Protein AF-A0AAW1GWI4-F1 (afdb_monomer_lite)

Sequence (100 aa):
MDLCCSLSGRNGLTHNVCTQLEDKTFRKIIHRQGGLLVLYKGRNYKPKRWPLVPLMLWKPSPPVYPKLIKTTIEGLSIEETKELPKRGLVVPALIKLGRN

Foldseek 3Di:
DDFPDWFADPDQQDPVNQVVCCVVVVWDFPDDDDRTTITDDDDPDDPVVDDPPPPPPDDDDPDDDDPPDDCDDPPDDNVVSVCVVVVVVVDPDPDDDDDD

Radius of gyration: 26.56 Å; chains: 1; bounding box: 66×30×65 Å

pLDDT: mean 72.67, std 11.21, range [44.78, 88.12]

Organism: Saponaria officinalis (NCBI:txid3572)

Secondary structure (DSSP, 8-state):
--EEEEEE-SS---HHHHHHHHHHHT-EEEEEETTEEEEE--S---GGG-----TTS-PPPPP-PPPSS-SS-TTS-HHHHHHHHHHHHHSPPSS-PPP-

InterPro domains:
  IPR035920 YhbY-like superfamily [SSF75471] (14-51)
  IPR044599 CRS2-associated factor, plant [PTHR46247] (15-100)

Structure (mmCIF, N/CA/C/O backbone):
data_AF-A0AAW1GWI4-F1
#
_entry.id   AF-A0AAW1GWI4-F1
#
loop_
_atom_site.group_PDB
_atom_site.id
_atom_site.type_symbol
_atom_site.label_atom_id
_atom_site.label_alt_id
_atom_site.label_comp_id
_atom_site.label_asym_id
_atom_site.label_entity_id
_atom_site.label_seq_id
_atom_site.pdbx_PDB_ins_code
_atom_site.Cartn_x
_atom_site.Cartn_y
_atom_site.Cartn_z
_atom_site.occupancy
_atom_site.B_iso_or_equiv
_atom_site.auth_seq_id
_atom_site.auth_comp_id
_atom_site.auth_asym_id
_atom_site.auth_atom_id
_atom_site.pdbx_PDB_model_num
ATOM 1 N N . MET A 1 1 ? 14.282 5.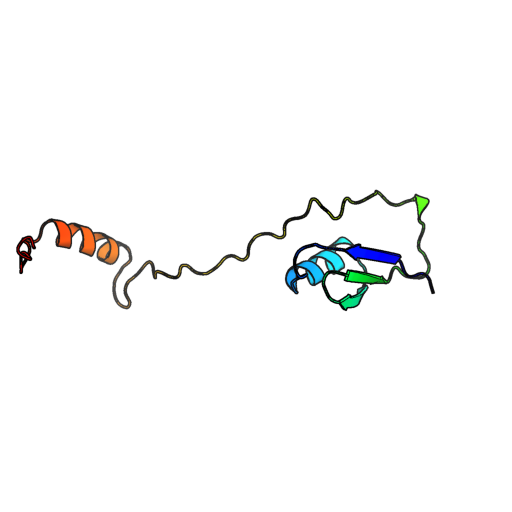175 -33.724 1.00 44.78 1 MET A N 1
ATOM 2 C CA . MET A 1 1 ? 13.964 5.663 -32.365 1.00 44.78 1 MET A CA 1
ATOM 3 C C . MET A 1 1 ? 13.562 4.448 -31.554 1.00 44.78 1 MET A C 1
ATOM 5 O O . MET A 1 1 ? 12.489 3.914 -31.797 1.00 44.78 1 MET A O 1
ATOM 9 N N . ASP A 1 2 ? 14.437 3.958 -30.679 1.00 46.62 2 ASP A N 1
ATOM 10 C CA . ASP A 1 2 ? 14.192 2.717 -29.937 1.00 46.62 2 ASP A CA 1
ATOM 11 C C . ASP A 1 2 ? 13.196 2.972 -28.795 1.00 46.62 2 ASP A C 1
ATOM 13 O O . ASP A 1 2 ? 13.571 3.276 -27.661 1.00 46.62 2 ASP A O 1
ATOM 17 N N . LEU A 1 3 ? 11.899 2.910 -29.111 1.00 49.56 3 LEU A N 1
ATOM 18 C CA . LEU A 1 3 ? 10.834 2.887 -28.110 1.00 49.56 3 LEU A CA 1
ATOM 19 C C . LEU A 1 3 ? 10.957 1.590 -27.307 1.00 49.56 3 LEU A C 1
ATOM 21 O O . LEU A 1 3 ? 10.839 0.493 -27.852 1.00 49.56 3 LEU A O 1
ATOM 25 N N . CYS A 1 4 ? 11.194 1.703 -26.003 1.00 51.78 4 CYS A N 1
ATOM 26 C CA . CYS A 1 4 ? 11.439 0.549 -25.157 1.00 51.78 4 CYS A CA 1
ATOM 27 C C . CYS A 1 4 ? 10.286 0.345 -24.170 1.00 51.78 4 CYS A C 1
ATOM 29 O O . CYS A 1 4 ? 10.129 1.099 -23.216 1.00 51.78 4 CYS A O 1
ATOM 31 N N . CYS A 1 5 ? 9.552 -0.750 -24.374 1.00 53.91 5 CYS A N 1
ATOM 32 C CA . CYS A 1 5 ? 8.539 -1.316 -23.479 1.00 53.91 5 CYS A CA 1
ATOM 33 C C . CYS A 1 5 ? 7.266 -0.464 -23.315 1.00 53.91 5 CYS A C 1
ATOM 35 O O . CYS A 1 5 ? 7.232 0.502 -22.557 1.00 53.91 5 CYS A O 1
ATOM 37 N N . SER A 1 6 ? 6.192 -0.900 -23.975 1.00 54.50 6 SER A N 1
ATOM 38 C CA . SER A 1 6 ? 4.813 -0.537 -23.650 1.00 54.50 6 SER A CA 1
ATOM 39 C C . SER A 1 6 ? 4.361 -1.309 -22.410 1.00 54.50 6 SER A C 1
ATOM 41 O O . SER A 1 6 ? 4.238 -2.535 -22.455 1.00 54.50 6 SER A O 1
ATOM 43 N N . LEU A 1 7 ? 4.119 -0.616 -21.301 1.00 59.19 7 LEU A N 1
ATOM 44 C CA . LEU A 1 7 ? 3.526 -1.223 -20.105 1.00 59.19 7 LEU A CA 1
ATOM 45 C C . LEU A 1 7 ? 2.020 -1.021 -20.154 1.00 59.19 7 LEU A C 1
ATOM 47 O O . LEU A 1 7 ? 1.598 0.126 -20.154 1.00 59.19 7 LEU A O 1
ATOM 51 N N . SER A 1 8 ? 1.234 -2.100 -20.191 1.00 55.66 8 SER A N 1
ATOM 52 C CA . SER A 1 8 ? -0.230 -2.045 -20.109 1.00 55.66 8 SER A CA 1
ATOM 53 C C . SER A 1 8 ? -0.687 -2.512 -18.725 1.00 55.66 8 SER A C 1
ATOM 55 O O . SER A 1 8 ? -0.494 -3.671 -18.357 1.00 55.66 8 SER A O 1
ATOM 57 N N . GLY A 1 9 ? -1.248 -1.600 -17.932 1.00 56.84 9 GLY A N 1
ATOM 58 C CA . GLY A 1 9 ? -1.883 -1.895 -16.647 1.00 56.84 9 GLY A CA 1
ATOM 59 C C . GLY A 1 9 ? -3.406 -1.794 -16.750 1.00 56.84 9 GLY A C 1
ATOM 60 O O . GLY A 1 9 ? -3.918 -0.806 -17.263 1.00 56.84 9 GLY A O 1
ATOM 61 N N . ARG A 1 10 ? -4.134 -2.789 -16.218 1.00 55.22 10 ARG A N 1
ATOM 62 C CA . ARG A 1 10 ? -5.616 -2.818 -16.175 1.00 55.22 10 ARG A CA 1
ATOM 63 C C . ARG A 1 10 ? -6.246 -1.731 -15.290 1.00 55.22 10 ARG A C 1
ATOM 65 O O . ARG A 1 10 ? -7.437 -1.475 -15.400 1.00 55.22 10 ARG A O 1
ATOM 72 N N . ASN A 1 11 ? -5.451 -1.081 -14.440 1.00 54.75 11 ASN A N 1
ATOM 73 C CA . ASN A 1 11 ? -5.906 -0.077 -13.486 1.00 54.75 11 ASN A CA 1
ATOM 74 C C . ASN A 1 11 ? -5.167 1.227 -13.803 1.00 54.75 11 ASN A C 1
ATOM 76 O O . ASN A 1 11 ? -3.951 1.194 -14.001 1.00 54.75 11 ASN A O 1
ATOM 80 N N . GLY A 1 12 ? -5.880 2.355 -13.865 1.00 55.97 12 GLY A N 1
ATOM 81 C CA . GLY A 1 12 ? -5.301 3.661 -14.193 1.00 55.97 12 GLY A CA 1
ATOM 82 C C . GLY A 1 12 ? -4.004 3.925 -13.421 1.00 55.97 12 GLY A C 1
ATOM 83 O O . GLY A 1 12 ? -3.984 3.904 -12.192 1.00 55.97 12 GLY A O 1
ATOM 84 N N . LEU A 1 13 ? -2.905 4.124 -14.151 1.00 62.69 13 LEU A N 1
ATOM 85 C CA . LEU A 1 13 ? -1.574 4.323 -13.577 1.00 62.69 13 LEU A CA 1
ATOM 86 C C . LEU A 1 13 ? -1.523 5.670 -12.851 1.00 62.69 13 LEU A C 1
ATOM 88 O O . LEU A 1 13 ? -1.493 6.733 -13.472 1.00 62.69 13 LEU A O 1
ATOM 92 N N . THR A 1 14 ? -1.536 5.614 -11.522 1.00 66.56 14 THR A N 1
ATOM 93 C CA . THR A 1 14 ? -1.457 6.787 -10.649 1.00 66.56 14 THR A CA 1
ATOM 94 C C . THR A 1 14 ? -0.053 7.403 -10.674 1.00 66.56 14 THR A C 1
ATOM 96 O O . THR A 1 14 ? 0.926 6.764 -11.067 1.00 66.56 14 THR A O 1
ATOM 99 N N . HIS A 1 15 ? 0.064 8.670 -10.262 1.00 71.75 15 HIS A N 1
ATOM 100 C CA . HIS A 1 15 ? 1.335 9.411 -10.250 1.00 71.75 15 HIS A CA 1
ATOM 101 C C . HIS A 1 15 ? 2.438 8.681 -9.460 1.00 71.75 15 HIS A C 1
ATOM 103 O O . HIS A 1 15 ? 3.544 8.531 -9.964 1.00 71.75 15 HIS A O 1
ATOM 109 N N . ASN A 1 16 ? 2.100 8.100 -8.305 1.00 73.19 16 ASN A N 1
ATOM 110 C CA . ASN A 1 16 ? 3.041 7.361 -7.455 1.00 73.19 16 ASN A CA 1
ATOM 111 C C . ASN A 1 16 ? 3.677 6.160 -8.169 1.00 73.19 16 ASN A C 1
ATOM 113 O O . ASN A 1 16 ? 4.860 5.882 -7.986 1.00 73.19 16 ASN A O 1
ATOM 117 N N . VAL A 1 17 ? 2.897 5.455 -8.996 1.00 73.69 17 VAL A N 1
ATOM 118 C CA . VAL A 1 17 ? 3.390 4.312 -9.777 1.00 73.69 17 VAL A CA 1
ATOM 119 C C . VAL A 1 17 ? 4.387 4.782 -10.831 1.00 73.69 17 VAL A C 1
ATOM 121 O O . VAL A 1 17 ? 5.386 4.111 -11.064 1.00 73.69 17 VAL A O 1
ATOM 124 N N . CYS A 1 18 ? 4.145 5.948 -11.435 1.00 75.25 18 CYS A N 1
ATOM 125 C CA . CYS A 1 18 ? 5.046 6.535 -12.422 1.00 75.25 18 CYS A CA 1
ATOM 126 C C . CYS A 1 18 ? 6.393 6.901 -11.782 1.00 75.25 18 CYS A C 1
ATOM 128 O O . CYS A 1 18 ? 7.418 6.426 -12.258 1.00 75.25 18 CYS A O 1
ATOM 130 N N . THR A 1 19 ? 6.387 7.641 -10.669 1.00 76.50 19 THR A N 1
ATOM 131 C CA . THR A 1 19 ? 7.610 8.051 -9.952 1.00 76.50 19 THR A CA 1
ATOM 132 C C . THR A 1 19 ? 8.458 6.847 -9.547 1.00 76.50 19 THR A C 1
ATOM 134 O O . THR A 1 19 ? 9.641 6.76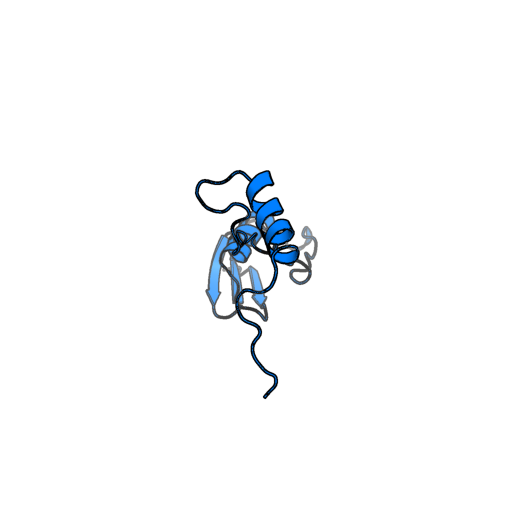4 -9.853 1.00 76.50 19 THR A O 1
ATOM 137 N N . GLN A 1 20 ? 7.830 5.841 -8.945 1.00 75.50 20 GLN A N 1
ATOM 138 C CA . GLN A 1 20 ? 8.529 4.642 -8.487 1.00 75.50 20 GLN A CA 1
ATOM 139 C C . GLN A 1 20 ? 9.028 3.757 -9.648 1.00 75.50 20 GLN A C 1
ATOM 141 O O . GLN A 1 20 ? 10.037 3.063 -9.501 1.00 75.50 20 GLN A O 1
ATOM 146 N N . LEU A 1 21 ? 8.350 3.765 -10.805 1.00 76.31 21 LEU A N 1
ATOM 147 C CA . LEU A 1 21 ? 8.853 3.119 -12.022 1.00 76.31 21 LEU A CA 1
ATOM 148 C C . LEU A 1 21 ? 10.065 3.858 -12.592 1.00 76.31 21 LEU A C 1
ATOM 150 O O . LEU A 1 21 ? 11.004 3.193 -13.032 1.00 76.31 21 LEU A O 1
ATOM 154 N N . GLU A 1 22 ? 10.068 5.190 -12.584 1.00 78.94 22 GLU A N 1
ATOM 155 C CA . GLU A 1 22 ? 11.220 5.987 -13.019 1.00 78.94 22 GLU A CA 1
ATOM 156 C C . GLU A 1 22 ? 12.433 5.745 -12.119 1.00 78.94 22 GLU A C 1
ATOM 158 O O . GLU A 1 22 ? 13.505 5.432 -12.642 1.00 78.94 22 GLU A O 1
ATOM 163 N N . ASP A 1 23 ? 12.244 5.751 -10.796 1.00 78.25 23 ASP A N 1
ATOM 164 C CA . ASP A 1 23 ? 13.305 5.512 -9.808 1.00 78.25 23 ASP A CA 1
ATOM 165 C C . ASP A 1 23 ? 13.925 4.118 -9.945 1.00 78.25 23 ASP A C 1
ATOM 167 O O . ASP A 1 23 ? 15.142 3.960 -9.972 1.00 78.25 23 ASP A O 1
ATOM 171 N N . LYS A 1 24 ? 13.093 3.075 -10.059 1.00 71.44 24 LYS A N 1
ATOM 172 C CA . LYS A 1 24 ? 13.586 1.688 -10.105 1.00 71.44 24 LYS A CA 1
ATOM 173 C C . LYS A 1 24 ? 14.130 1.289 -11.463 1.00 71.44 24 LYS A C 1
ATOM 175 O O . LYS A 1 24 ? 15.043 0.469 -11.554 1.00 71.44 24 LYS A O 1
ATOM 180 N N . THR A 1 25 ? 13.531 1.811 -12.528 1.00 72.69 25 THR A N 1
ATOM 181 C CA . THR A 1 25 ? 13.965 1.477 -13.885 1.00 72.69 25 THR A CA 1
ATOM 182 C C . THR A 1 25 ? 15.107 2.391 -14.333 1.00 72.69 25 THR A C 1
ATOM 184 O O . THR A 1 25 ? 15.754 2.069 -15.331 1.00 72.69 25 THR A O 1
ATOM 187 N N . PHE A 1 26 ? 15.362 3.495 -13.615 1.00 72.69 26 PHE A N 1
ATOM 188 C CA . PHE A 1 26 ? 16.266 4.585 -14.000 1.00 72.69 26 PHE A CA 1
ATOM 189 C C . PHE A 1 26 ? 16.005 5.045 -15.437 1.00 72.69 26 PHE A C 1
ATOM 191 O O . PHE A 1 26 ? 16.911 5.197 -16.261 1.00 72.69 26 PHE A O 1
ATOM 198 N N . ARG A 1 27 ? 14.722 5.180 -15.774 1.00 76.94 27 ARG A N 1
ATOM 199 C CA . ARG A 1 27 ? 14.254 5.561 -17.108 1.00 76.94 27 ARG A CA 1
ATOM 200 C C . ARG A 1 27 ? 13.301 6.721 -17.008 1.00 76.94 27 ARG A C 1
ATOM 202 O O . ARG A 1 27 ? 12.647 6.901 -15.994 1.00 76.94 27 ARG A O 1
ATOM 209 N N . LYS A 1 28 ? 13.192 7.447 -18.114 1.00 82.19 28 LYS A N 1
ATOM 210 C CA . LYS A 1 28 ? 12.277 8.572 -18.242 1.00 82.19 28 LYS A CA 1
ATOM 211 C C . LYS A 1 28 ? 10.994 8.120 -18.925 1.00 82.19 28 LYS A C 1
ATOM 213 O O . LYS A 1 28 ? 11.060 7.519 -20.003 1.00 82.19 28 LYS A O 1
ATOM 218 N N . ILE A 1 29 ? 9.842 8.406 -18.331 1.00 81.44 29 ILE A N 1
ATOM 219 C CA . ILE A 1 29 ? 8.546 8.217 -18.985 1.00 81.44 29 ILE A CA 1
ATOM 220 C C . ILE A 1 29 ? 8.379 9.326 -20.030 1.00 81.44 29 ILE A C 1
ATOM 222 O O . ILE A 1 29 ? 8.524 10.507 -19.726 1.00 81.44 29 ILE A O 1
ATOM 226 N N . ILE A 1 30 ? 8.090 8.946 -21.276 1.00 83.31 30 ILE A N 1
ATOM 227 C CA . ILE A 1 30 ? 7.876 9.898 -22.382 1.00 83.31 30 ILE A CA 1
ATOM 228 C C . ILE A 1 30 ? 6.409 10.024 -22.785 1.00 83.31 30 ILE A C 1
ATOM 230 O O . ILE A 1 30 ? 6.023 11.028 -23.374 1.00 83.31 30 ILE A O 1
ATOM 234 N N . HIS A 1 31 ? 5.584 9.022 -22.471 1.00 81.19 31 HIS A N 1
ATOM 235 C CA . HIS A 1 31 ? 4.161 9.041 -22.789 1.00 81.19 31 HIS A CA 1
ATOM 236 C C . HIS A 1 31 ? 3.351 8.193 -21.802 1.00 81.19 31 HIS A C 1
ATOM 238 O O . HIS A 1 31 ? 3.797 7.120 -21.382 1.00 81.19 31 HIS A O 1
ATOM 244 N N . ARG A 1 32 ? 2.152 8.679 -21.453 1.00 79.38 32 ARG A N 1
ATOM 245 C CA . ARG A 1 32 ? 1.195 8.025 -20.552 1.00 79.38 32 ARG A CA 1
ATOM 246 C C . ARG A 1 32 ? -0.232 8.214 -21.068 1.00 79.38 32 ARG A C 1
ATOM 248 O O . ARG A 1 32 ? -0.719 9.341 -21.074 1.00 79.38 32 ARG A O 1
ATOM 255 N N . GLN A 1 33 ? -0.926 7.127 -21.399 1.00 80.12 33 GLN A N 1
ATOM 256 C CA . GLN A 1 33 ? -2.338 7.173 -21.800 1.00 80.12 33 GLN A CA 1
ATOM 257 C C . GLN A 1 33 ? -3.080 5.901 -21.382 1.00 80.12 33 GLN A C 1
ATOM 259 O O . GLN A 1 33 ? -2.676 4.810 -21.754 1.00 80.12 33 GLN A O 1
ATOM 264 N N . GLY A 1 34 ? -4.183 6.025 -20.634 1.00 67.12 34 GLY A N 1
ATOM 265 C CA . GLY A 1 34 ? -5.176 4.947 -20.470 1.00 67.12 34 GLY A CA 1
ATOM 266 C C . GLY A 1 34 ? -4.656 3.591 -19.971 1.00 67.12 34 GLY A C 1
ATOM 267 O O . GLY A 1 34 ? -5.239 2.569 -20.306 1.00 67.12 34 GLY A O 1
ATOM 268 N N . GLY A 1 35 ? -3.553 3.557 -19.215 1.00 69.12 35 GLY A N 1
ATOM 269 C CA . GLY A 1 35 ? -2.921 2.304 -18.783 1.00 69.12 35 GLY A CA 1
ATOM 270 C C . GLY A 1 35 ? -1.662 1.924 -19.568 1.00 69.12 35 GLY A C 1
ATOM 271 O O . GLY A 1 35 ? -0.968 1.009 -19.144 1.00 69.12 35 GLY A O 1
ATOM 272 N N . LEU A 1 36 ? -1.343 2.633 -20.655 1.00 72.56 36 LEU A N 1
ATOM 273 C CA . LEU A 1 36 ? -0.108 2.521 -21.426 1.00 72.56 36 LEU A CA 1
ATOM 274 C C . LEU A 1 36 ? 0.956 3.498 -20.905 1.00 72.56 36 LEU A C 1
ATOM 276 O O . LEU A 1 36 ? 0.725 4.710 -20.882 1.00 72.56 36 LEU A O 1
ATOM 280 N N . LEU A 1 37 ? 2.134 2.985 -20.549 1.00 76.56 37 LEU A N 1
ATOM 281 C CA . LEU A 1 37 ? 3.348 3.781 -20.330 1.00 76.56 37 LEU A CA 1
ATOM 282 C C . LEU A 1 37 ? 4.404 3.448 -21.375 1.00 76.56 37 LEU A C 1
ATOM 284 O O . LEU A 1 37 ? 4.673 2.274 -21.640 1.00 76.56 37 LEU A O 1
ATOM 288 N N . VAL A 1 38 ? 5.038 4.492 -21.903 1.00 78.00 38 VAL A N 1
ATOM 289 C CA . VAL A 1 38 ? 6.199 4.380 -22.786 1.00 78.00 38 VAL A CA 1
ATOM 290 C C . VAL A 1 38 ? 7.425 4.925 -22.063 1.00 78.00 38 VAL A C 1
ATOM 292 O O . VAL A 1 38 ? 7.451 6.087 -21.647 1.00 78.00 38 VAL A O 1
ATOM 295 N N . LEU A 1 39 ? 8.449 4.081 -21.933 1.00 77.81 39 LEU A N 1
ATOM 296 C CA . LEU A 1 39 ? 9.707 4.409 -21.270 1.00 77.81 39 LEU A CA 1
ATOM 297 C C . LEU A 1 39 ? 10.816 4.653 -22.297 1.00 77.81 39 LEU A C 1
ATOM 299 O O . LEU A 1 39 ? 11.086 3.826 -23.169 1.00 77.81 39 LEU A O 1
ATOM 303 N N . TYR A 1 40 ? 11.532 5.762 -22.149 1.00 77.81 40 TYR A N 1
ATOM 304 C CA . TYR A 1 40 ? 12.759 6.001 -22.894 1.00 77.81 40 TYR A CA 1
ATOM 305 C C . TYR A 1 40 ? 13.939 5.315 -22.199 1.00 77.81 40 TYR A C 1
ATOM 307 O O . TYR A 1 40 ? 14.218 5.536 -21.018 1.00 77.81 40 TYR A O 1
ATOM 315 N N . LYS A 1 41 ? 14.635 4.458 -22.948 1.00 69.31 41 LYS A N 1
ATOM 316 C CA . LYS A 1 41 ? 15.824 3.713 -22.528 1.00 69.31 41 LYS A CA 1
ATOM 317 C C . LYS A 1 41 ? 16.934 4.175 -23.466 1.00 69.31 41 LYS A C 1
ATOM 319 O O . LYS A 1 41 ? 16.883 3.844 -24.639 1.00 69.31 41 LYS A O 1
ATOM 324 N N . GLY A 1 42 ? 17.833 5.040 -22.995 1.00 72.25 42 GLY A N 1
ATOM 325 C CA . GLY A 1 42 ? 18.796 5.758 -23.844 1.00 72.25 42 GLY A CA 1
ATOM 326 C C . GLY A 1 42 ? 19.644 4.882 -24.787 1.00 72.25 42 GLY A C 1
ATOM 327 O O . GLY A 1 42 ? 19.623 3.658 -24.736 1.00 72.25 42 GLY A O 1
ATOM 328 N N . ARG A 1 43 ? 20.450 5.526 -25.639 1.00 72.44 43 ARG A N 1
ATOM 329 C CA . ARG A 1 43 ? 21.115 4.913 -26.812 1.00 72.44 43 ARG A CA 1
ATOM 330 C C . ARG A 1 43 ? 22.101 3.764 -26.520 1.00 72.44 43 ARG A C 1
ATOM 332 O O . ARG A 1 43 ? 22.392 2.990 -27.419 1.00 72.44 43 ARG A O 1
ATOM 339 N N . ASN A 1 44 ? 22.606 3.621 -25.291 1.00 68.00 44 ASN A N 1
ATOM 340 C CA . ASN A 1 44 ? 23.507 2.526 -24.888 1.00 68.00 44 ASN A CA 1
ATOM 341 C C . ASN A 1 44 ? 22.741 1.396 -24.179 1.00 68.00 44 ASN A C 1
ATOM 343 O O . ASN A 1 44 ? 23.064 0.986 -23.060 1.00 68.00 44 ASN A O 1
ATOM 347 N N . TYR A 1 45 ? 21.661 0.929 -24.802 1.00 65.31 45 TYR A N 1
ATOM 348 C CA . TYR A 1 45 ? 20.875 -0.170 -24.268 1.00 65.31 45 TYR A CA 1
ATOM 349 C C . TYR A 1 45 ? 21.436 -1.519 -24.737 1.00 65.31 45 TYR A C 1
ATOM 351 O O . TYR A 1 45 ? 21.509 -1.781 -25.931 1.00 65.31 45 TYR A O 1
ATOM 359 N N . LYS A 1 46 ? 21.794 -2.406 -23.794 1.00 69.62 46 LYS A N 1
ATOM 360 C CA . LYS A 1 46 ? 22.156 -3.810 -24.070 1.00 69.62 46 LYS A CA 1
ATOM 361 C C . LYS A 1 46 ? 20.988 -4.741 -23.703 1.00 69.62 46 LYS A C 1
ATOM 363 O O . LYS A 1 46 ? 20.839 -5.049 -22.518 1.00 69.62 46 LYS A O 1
ATOM 368 N N . PRO A 1 47 ? 20.190 -5.234 -24.674 1.00 64.62 47 PRO A N 1
ATOM 369 C CA . PRO A 1 47 ? 19.020 -6.074 -24.398 1.00 64.62 47 PRO A CA 1
ATOM 370 C C . PRO A 1 47 ? 19.357 -7.374 -23.663 1.00 64.62 47 PRO A C 1
ATOM 372 O O . PRO A 1 47 ? 18.644 -7.771 -22.751 1.00 64.62 47 PRO A O 1
ATOM 375 N N . LYS A 1 48 ? 20.489 -7.999 -24.010 1.00 68.25 48 LYS A N 1
ATOM 376 C CA . LYS A 1 48 ? 20.913 -9.304 -23.475 1.00 68.25 48 LYS A CA 1
ATOM 377 C C . LYS A 1 48 ? 21.347 -9.297 -22.005 1.00 68.25 48 LYS A C 1
ATOM 379 O O . LYS A 1 48 ? 21.415 -10.358 -21.403 1.00 68.25 48 LYS A O 1
ATOM 384 N N . ARG A 1 49 ? 21.670 -8.137 -21.421 1.00 65.88 49 ARG A N 1
ATOM 385 C CA . ARG A 1 49 ? 22.178 -8.048 -20.035 1.00 65.88 49 ARG A CA 1
ATOM 386 C C . ARG A 1 49 ? 21.055 -7.874 -19.003 1.00 65.88 49 ARG A C 1
ATOM 388 O O . ARG A 1 49 ? 21.340 -7.702 -17.824 1.00 65.88 49 ARG A O 1
ATOM 395 N N . TRP A 1 50 ? 19.794 -7.836 -19.433 1.00 62.41 50 TRP A N 1
ATOM 396 C CA . TRP A 1 50 ? 18.695 -7.430 -18.564 1.00 62.41 50 TRP A CA 1
ATOM 397 C C . TRP A 1 50 ? 17.951 -8.619 -17.947 1.00 62.41 50 TRP A C 1
ATOM 399 O O . TRP A 1 50 ? 17.533 -9.511 -18.684 1.00 62.41 50 TRP A O 1
ATOM 409 N N . PRO A 1 51 ? 17.711 -8.601 -16.623 1.00 55.50 51 PRO A N 1
ATOM 410 C CA . PRO A 1 51 ? 16.738 -9.492 -16.016 1.00 55.50 51 PRO A CA 1
ATOM 411 C C . PRO A 1 51 ? 15.334 -9.108 -16.500 1.00 55.50 51 PRO A C 1
ATOM 413 O O . PRO A 1 51 ? 14.989 -7.923 -16.594 1.00 55.50 51 PRO A O 1
ATOM 416 N N . LEU A 1 52 ? 14.519 -10.114 -16.820 1.00 60.56 52 LEU A N 1
ATOM 417 C CA . LEU A 1 52 ? 13.112 -9.935 -17.157 1.00 60.56 52 LEU A CA 1
ATOM 418 C C . LEU A 1 52 ? 12.376 -9.548 -15.866 1.00 60.56 52 LEU A C 1
ATOM 420 O O . LEU A 1 52 ? 11.971 -10.414 -15.102 1.00 60.56 52 LEU A O 1
ATOM 424 N N . VAL A 1 53 ? 12.280 -8.252 -15.560 1.00 56.84 53 VAL A N 1
ATOM 425 C CA . VAL A 1 53 ? 11.552 -7.795 -14.368 1.00 56.84 53 VAL A CA 1
ATOM 426 C C . VAL A 1 53 ? 10.058 -7.987 -14.641 1.00 56.84 53 VAL A C 1
ATOM 428 O O . VAL A 1 53 ? 9.529 -7.311 -15.530 1.00 56.84 53 VAL A O 1
ATOM 431 N N . PRO A 1 54 ? 9.352 -8.883 -13.926 1.00 55.41 54 PRO A N 1
ATOM 432 C CA . PRO A 1 54 ? 7.922 -9.034 -14.111 1.00 55.41 54 PRO A CA 1
ATOM 433 C C . PRO A 1 54 ? 7.239 -7.777 -13.575 1.00 55.41 54 PRO A C 1
ATOM 435 O O . PRO A 1 54 ? 7.099 -7.571 -12.372 1.00 55.41 54 PRO A O 1
ATOM 438 N N . LEU A 1 55 ? 6.790 -6.929 -14.496 1.00 54.69 55 LEU A N 1
ATOM 439 C CA . LEU A 1 55 ? 6.084 -5.675 -14.209 1.00 54.69 55 LEU A CA 1
ATOM 440 C C . LEU A 1 55 ? 4.786 -5.882 -13.413 1.00 54.69 55 LEU A C 1
ATOM 442 O O . LEU A 1 55 ? 4.221 -4.933 -12.884 1.00 54.69 55 LEU A O 1
ATOM 446 N N . MET A 1 56 ? 4.312 -7.126 -13.334 1.00 52.09 56 MET A N 1
ATOM 447 C CA . MET A 1 56 ? 2.982 -7.489 -12.860 1.00 52.09 56 MET A CA 1
ATOM 448 C C . MET A 1 56 ? 2.899 -7.951 -11.400 1.00 52.09 56 MET A C 1
ATOM 450 O O . MET A 1 56 ? 1.800 -8.245 -10.946 1.00 52.09 56 MET A O 1
ATOM 454 N N . LEU A 1 57 ? 3.999 -7.992 -10.641 1.00 53.31 57 LEU A N 1
ATOM 455 C CA . LEU A 1 57 ? 3.952 -8.367 -9.214 1.00 53.31 57 LEU A CA 1
ATOM 456 C C . LEU A 1 57 ? 4.126 -7.198 -8.249 1.00 53.31 57 LEU A C 1
ATOM 458 O O . LEU A 1 57 ? 4.245 -7.391 -7.040 1.00 53.31 57 LEU A O 1
ATOM 462 N N . TRP A 1 58 ? 4.142 -5.974 -8.763 1.00 61.75 58 TRP A N 1
ATOM 463 C CA . TRP A 1 58 ? 4.446 -4.827 -7.937 1.00 61.75 58 TRP A CA 1
ATOM 464 C C . TRP A 1 58 ? 3.181 -4.030 -7.619 1.00 61.75 58 TRP A C 1
ATOM 466 O O . TRP A 1 58 ? 2.690 -3.237 -8.420 1.00 61.75 58 TRP A O 1
ATOM 476 N N . LYS A 1 59 ? 2.638 -4.271 -6.421 1.00 62.97 59 LYS A N 1
ATOM 477 C CA . LYS A 1 59 ? 1.606 -3.424 -5.826 1.00 62.97 59 LYS A CA 1
ATOM 478 C C . LYS A 1 59 ? 2.325 -2.282 -5.096 1.00 62.97 59 LYS A C 1
ATOM 480 O O . LYS A 1 59 ? 3.123 -2.580 -4.204 1.00 62.97 59 LYS A O 1
ATOM 485 N N . PRO A 1 60 ? 2.107 -1.004 -5.461 1.00 66.00 60 PRO A N 1
ATOM 486 C CA . PRO A 1 60 ? 2.644 0.098 -4.672 1.00 66.00 60 PRO A CA 1
ATOM 487 C C . PRO A 1 60 ? 2.136 -0.041 -3.234 1.00 66.00 60 PRO A C 1
ATOM 489 O O . PRO A 1 60 ? 1.021 -0.53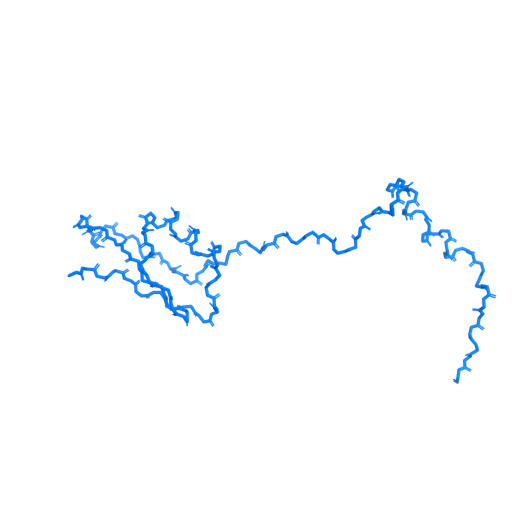1 -3.017 1.00 66.00 60 PRO A O 1
ATOM 492 N N . SER A 1 61 ? 2.950 0.375 -2.259 1.00 72.06 61 SER A N 1
ATOM 493 C CA . SER A 1 61 ? 2.474 0.441 -0.876 1.00 72.06 61 SER A CA 1
ATOM 494 C C . SER A 1 61 ? 1.193 1.278 -0.863 1.00 72.06 61 SER A C 1
ATOM 496 O O . SER A 1 61 ? 1.184 2.353 -1.480 1.00 72.06 61 SER A O 1
ATOM 498 N N . PRO A 1 62 ? 0.095 0.789 -0.258 1.00 72.50 62 PRO A N 1
ATOM 499 C CA . PRO A 1 62 ? -1.125 1.569 -0.198 1.00 72.50 62 PRO A CA 1
ATOM 500 C C . PRO A 1 62 ? -0.813 2.916 0.465 1.00 72.50 62 PRO A C 1
ATOM 502 O O . PRO A 1 62 ? -0.017 2.963 1.408 1.00 72.50 62 PRO A O 1
ATOM 505 N N . PRO A 1 63 ? -1.398 4.020 -0.023 1.00 79.81 63 PRO A N 1
ATOM 506 C CA . PRO A 1 63 ? -1.244 5.298 0.651 1.00 79.81 63 PRO A CA 1
ATOM 507 C C . PRO A 1 63 ? -1.722 5.166 2.101 1.00 79.81 63 PRO A C 1
ATOM 509 O O . PRO A 1 63 ? -2.776 4.585 2.372 1.00 79.81 63 PRO A O 1
ATOM 512 N N . VAL A 1 64 ? -0.930 5.693 3.034 1.00 82.81 64 VAL A N 1
ATOM 513 C CA . VAL A 1 64 ? -1.320 5.769 4.442 1.00 82.81 64 VAL A CA 1
ATOM 514 C C . VAL A 1 64 ? -2.285 6.937 4.572 1.00 82.81 64 VAL A C 1
ATOM 516 O O . VAL A 1 64 ? -1.878 8.096 4.548 1.00 82.81 64 VAL A O 1
ATOM 519 N N . TYR A 1 65 ? -3.576 6.633 4.668 1.00 82.31 65 TYR A N 1
ATOM 520 C CA . TYR A 1 65 ? -4.579 7.652 4.941 1.00 82.31 65 TYR A CA 1
ATOM 521 C C . TYR A 1 65 ? -4.536 8.037 6.423 1.00 82.31 65 TYR A C 1
ATOM 523 O O . TYR A 1 65 ? -4.446 7.149 7.280 1.00 82.31 65 TYR A O 1
ATOM 531 N N . PRO A 1 66 ? -4.623 9.336 6.756 1.00 84.69 66 PRO A N 1
ATOM 532 C CA . PRO A 1 66 ? -4.844 9.738 8.135 1.00 84.69 66 PRO A CA 1
ATOM 533 C C . PRO A 1 66 ? -6.153 9.115 8.632 1.00 84.69 66 PRO A C 1
ATOM 535 O O . PRO A 1 66 ? -7.112 8.956 7.873 1.00 84.69 66 PRO A O 1
ATOM 538 N N . LYS A 1 67 ? -6.197 8.738 9.913 1.00 82.44 67 LYS A N 1
ATOM 539 C CA . LYS A 1 67 ? -7.420 8.195 10.511 1.00 82.44 67 LYS A CA 1
ATOM 540 C C . LYS A 1 67 ? -8.520 9.252 10.401 1.00 82.44 67 LYS A C 1
ATOM 542 O O . LYS A 1 67 ? -8.355 10.354 10.913 1.00 82.44 67 LYS A O 1
ATOM 547 N N . LEU A 1 68 ? -9.633 8.905 9.748 1.00 81.12 68 LEU A N 1
ATOM 548 C CA . LEU A 1 68 ? -10.795 9.798 9.626 1.00 81.12 68 LEU A CA 1
ATOM 549 C C . LEU A 1 68 ? -11.362 10.165 11.002 1.00 81.12 68 LEU A C 1
ATOM 551 O O . LEU A 1 68 ? -11.849 11.270 11.211 1.00 81.12 68 LEU A O 1
ATOM 555 N N . ILE A 1 69 ? -11.279 9.228 11.943 1.00 79.81 69 ILE A N 1
ATOM 556 C CA . ILE A 1 69 ? -11.680 9.436 13.326 1.00 79.81 69 ILE A CA 1
ATOM 557 C C . ILE A 1 69 ? -10.451 9.917 14.093 1.00 79.81 69 ILE A C 1
ATOM 559 O O . ILE A 1 69 ? -9.452 9.196 14.203 1.00 79.81 69 ILE A O 1
ATOM 563 N N . LYS A 1 70 ? -10.533 11.137 14.628 1.00 78.25 70 LYS A N 1
ATOM 564 C CA . LYS A 1 70 ? -9.515 11.691 15.522 1.00 78.25 70 LYS A CA 1
ATOM 565 C C . LYS A 1 70 ? -9.449 10.819 16.781 1.00 78.25 70 LYS A C 1
ATOM 567 O O . LYS A 1 70 ? -10.474 10.507 17.377 1.00 78.25 70 LYS A O 1
ATOM 572 N N . THR A 1 71 ? -8.247 10.405 17.182 1.00 79.00 71 THR A N 1
ATOM 573 C CA . THR A 1 71 ? -8.037 9.604 18.407 1.00 79.00 71 THR A CA 1
ATOM 574 C C . THR A 1 71 ? -8.317 10.387 19.681 1.00 79.00 71 THR A C 1
ATOM 576 O O . THR A 1 71 ? -8.542 9.792 20.729 1.00 79.00 71 THR A O 1
ATOM 579 N N . THR A 1 72 ? -8.270 11.708 19.572 1.00 80.38 72 THR A N 1
ATOM 580 C CA . THR A 1 72 ? -8.394 12.647 20.671 1.00 80.38 72 THR A CA 1
ATOM 581 C C . THR A 1 72 ? -9.461 13.656 20.288 1.00 80.38 72 THR A C 1
ATOM 583 O O . THR A 1 72 ? -9.450 14.171 19.165 1.00 80.38 72 THR A O 1
ATOM 586 N N . ILE A 1 73 ? -10.392 13.914 21.198 1.00 81.06 73 ILE A N 1
ATOM 587 C CA . ILE A 1 73 ? -11.330 15.027 21.056 1.00 81.06 73 ILE A CA 1
ATOM 588 C C . ILE A 1 73 ? -10.528 16.320 21.260 1.00 81.06 73 ILE A C 1
ATOM 590 O O . ILE A 1 73 ? -9.613 16.359 22.081 1.00 81.06 73 ILE A O 1
ATOM 594 N N . GLU A 1 74 ? -10.811 17.366 20.483 1.00 79.75 74 GLU A N 1
ATOM 595 C CA . GLU A 1 74 ? -10.096 18.641 20.613 1.00 79.75 74 GLU A CA 1
ATOM 596 C C . GLU A 1 74 ? -10.221 19.179 22.046 1.00 79.75 74 GLU A C 1
ATOM 598 O O . GLU A 1 74 ? -11.324 19.324 22.566 1.00 79.75 74 GLU A O 1
ATOM 603 N N . GLY A 1 75 ? -9.077 19.431 22.690 1.00 81.62 75 GLY A N 1
ATOM 604 C CA . GLY A 1 75 ? -9.012 19.943 24.062 1.00 81.62 75 GLY A CA 1
ATOM 605 C C . GLY A 1 75 ? -9.000 18.893 25.180 1.00 81.62 75 GLY A C 1
ATOM 606 O O . GLY A 1 75 ? -8.984 19.291 26.340 1.00 81.62 75 GLY A O 1
ATOM 607 N N . LEU A 1 76 ? -8.975 17.590 24.873 1.00 81.50 76 LEU A N 1
ATOM 608 C CA . LEU A 1 76 ? -8.939 16.514 25.877 1.00 81.50 76 LEU A CA 1
ATOM 609 C C . LEU A 1 76 ? -7.675 15.648 25.748 1.00 81.50 76 LEU A C 1
ATOM 611 O O . LEU A 1 76 ? -7.092 15.570 24.667 1.00 81.50 76 LEU A O 1
ATOM 615 N N . SER A 1 77 ? -7.239 14.972 26.818 1.00 86.00 77 SER A N 1
ATOM 616 C CA . SER A 1 77 ? -6.146 13.987 26.714 1.00 86.00 77 SER A CA 1
ATOM 617 C C . SER A 1 77 ? -6.619 12.688 26.027 1.00 86.00 77 SER A C 1
ATOM 619 O O . SER A 1 77 ? -7.820 12.403 25.916 1.00 86.00 77 SER A O 1
ATOM 621 N N . ILE A 1 78 ? -5.675 11.870 25.540 1.00 82.06 78 ILE A N 1
ATOM 622 C CA . ILE A 1 78 ? -5.975 10.566 24.915 1.00 82.06 78 ILE A CA 1
ATOM 623 C C . ILE A 1 78 ? -6.615 9.612 25.936 1.00 82.06 78 ILE A C 1
ATOM 625 O O . ILE A 1 78 ? -7.485 8.811 25.584 1.00 82.06 78 ILE A O 1
ATOM 629 N N . GLU A 1 79 ? -6.181 9.680 27.191 1.00 84.75 79 GLU A N 1
ATOM 630 C CA . GLU A 1 79 ? -6.669 8.864 28.303 1.00 84.75 79 GLU A CA 1
ATOM 631 C C . GLU A 1 79 ? -8.113 9.238 28.639 1.00 84.75 79 GLU A C 1
ATOM 633 O O . GLU A 1 79 ? -8.991 8.374 28.625 1.00 84.75 79 GLU A O 1
ATOM 638 N N . GLU A 1 80 ? -8.381 10.530 28.816 1.00 83.31 80 GLU A N 1
ATOM 639 C CA . GLU A 1 80 ? -9.719 11.049 29.115 1.00 83.31 80 GLU A CA 1
ATOM 640 C C . GLU A 1 80 ? -10.712 10.743 27.986 1.00 83.31 80 GLU A C 1
ATOM 642 O O . GLU A 1 80 ? -11.836 10.297 28.232 1.00 83.31 80 GLU A O 1
ATOM 647 N N . THR A 1 81 ? -10.275 10.880 26.728 1.00 85.38 81 THR A N 1
ATOM 648 C CA . THR A 1 81 ? -11.099 10.554 25.552 1.00 85.38 81 THR A CA 1
ATOM 649 C C . THR A 1 81 ? -11.523 9.080 25.549 1.00 85.38 81 THR A C 1
ATOM 651 O O . THR A 1 81 ? -12.645 8.756 25.156 1.00 85.38 81 THR A O 1
ATOM 654 N N . LYS A 1 82 ? -10.664 8.167 26.023 1.00 85.88 82 LYS A N 1
ATOM 655 C CA . LYS A 1 82 ? -10.983 6.731 26.134 1.00 85.88 82 LYS A CA 1
ATOM 656 C C . LYS A 1 82 ? -11.912 6.412 27.305 1.00 85.88 82 LYS A C 1
ATOM 658 O O . LYS A 1 82 ? -12.554 5.359 27.294 1.00 85.88 82 LYS A O 1
ATOM 663 N N . GLU A 1 83 ? -11.973 7.267 28.319 1.00 88.06 83 GLU A N 1
ATOM 664 C CA . GLU A 1 83 ? -12.842 7.075 29.480 1.00 88.06 83 GLU A CA 1
ATOM 665 C C . GLU A 1 83 ? -14.285 7.508 29.224 1.00 88.06 83 GLU A C 1
ATOM 667 O O . GLU A 1 83 ? -15.201 6.893 29.771 1.00 88.06 83 GLU A O 1
ATOM 672 N N . LEU A 1 84 ? -14.516 8.505 28.365 1.00 85.62 84 LEU A N 1
ATOM 673 C CA . LEU A 1 84 ? -15.861 9.012 28.070 1.00 85.62 84 LEU A CA 1
ATOM 674 C C . LEU A 1 84 ? -16.845 7.924 27.586 1.00 85.62 84 LEU A C 1
ATOM 676 O O . LEU A 1 84 ? -17.936 7.844 28.153 1.00 85.62 84 LEU A O 1
ATOM 680 N N . PRO A 1 85 ? -16.495 7.024 26.640 1.00 86.19 85 PRO A N 1
ATOM 681 C CA . PRO A 1 85 ? -17.384 5.929 26.252 1.00 86.19 85 PRO A CA 1
ATOM 682 C C . PRO A 1 85 ? -17.659 4.952 27.400 1.00 86.19 85 PRO A C 1
ATOM 684 O O . PRO A 1 85 ? -18.782 4.480 27.550 1.00 86.19 85 PRO A O 1
ATOM 687 N N . LYS A 1 86 ? -16.653 4.671 28.243 1.00 88.12 86 LYS A N 1
ATOM 688 C CA . LYS A 1 86 ? -16.809 3.779 29.404 1.00 88.12 86 LYS A CA 1
ATOM 689 C C . LYS A 1 86 ? -17.788 4.366 30.413 1.00 88.12 86 LYS A C 1
ATO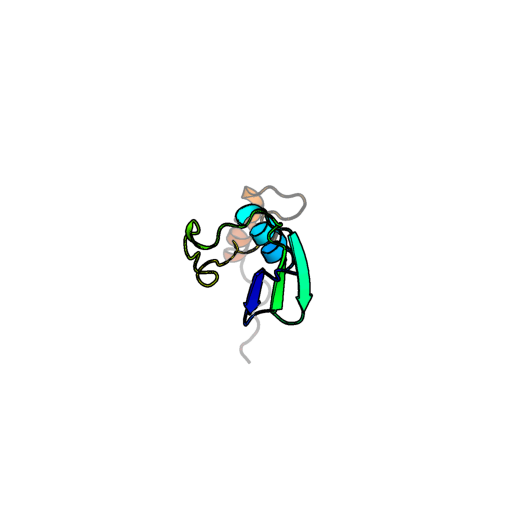M 691 O O . LYS A 1 86 ? -18.652 3.651 30.908 1.00 88.12 86 LYS A O 1
ATOM 696 N N . ARG A 1 87 ? -17.682 5.670 30.679 1.00 87.44 87 ARG A N 1
ATOM 697 C CA . ARG A 1 87 ? -18.617 6.401 31.543 1.00 87.44 87 ARG A CA 1
ATOM 698 C C . ARG A 1 87 ? -20.018 6.415 30.929 1.00 87.44 87 ARG A C 1
ATOM 700 O O . ARG A 1 87 ? -20.976 6.114 31.628 1.00 87.44 87 ARG A O 1
ATOM 707 N N . GLY A 1 88 ? -20.133 6.659 29.622 1.00 86.12 88 GLY A N 1
ATOM 708 C CA . GLY A 1 88 ? -21.410 6.653 28.901 1.00 86.12 88 GLY A CA 1
ATOM 709 C C . GLY A 1 88 ? -22.175 5.325 28.963 1.00 86.12 88 GLY A C 1
ATOM 710 O O . GLY A 1 88 ? -23.398 5.347 29.002 1.00 86.12 88 GLY A O 1
ATOM 711 N N . LEU A 1 89 ? -21.481 4.181 29.032 1.00 84.38 89 LEU A N 1
ATOM 712 C CA . LEU A 1 89 ? -22.111 2.860 29.200 1.00 84.38 89 LEU A CA 1
ATOM 713 C C . LEU A 1 89 ? -22.684 2.627 30.606 1.00 84.38 89 LEU A C 1
ATOM 715 O O . LEU A 1 89 ? -23.614 1.841 30.762 1.00 84.38 89 LEU A O 1
ATOM 719 N N . VAL A 1 90 ? -22.110 3.273 31.624 1.00 87.00 90 VAL A N 1
ATOM 720 C CA . VAL A 1 90 ? -22.556 3.155 33.023 1.00 87.00 90 VAL A CA 1
ATOM 721 C C . VAL A 1 90 ? -23.725 4.100 33.310 1.00 87.00 90 VAL A C 1
ATOM 723 O O . VAL A 1 90 ? -24.546 3.825 34.184 1.00 87.00 90 VAL A O 1
ATOM 726 N N . VAL A 1 91 ? -23.817 5.212 32.578 1.00 84.31 91 VAL A N 1
ATOM 727 C CA . VAL A 1 91 ? -24.878 6.204 32.763 1.00 84.31 91 VAL A CA 1
ATOM 728 C C . VAL A 1 91 ? -26.231 5.604 32.351 1.00 84.31 91 VAL A C 1
ATOM 730 O O . VAL A 1 91 ? -26.355 5.063 31.249 1.00 84.31 91 VAL A O 1
ATOM 733 N N . PRO A 1 92 ? -27.272 5.697 33.203 1.00 84.25 92 PRO A N 1
ATOM 734 C CA . PRO A 1 92 ? -28.606 5.247 32.832 1.00 84.25 92 PRO A CA 1
ATOM 735 C C . PRO A 1 92 ? -29.114 6.040 31.623 1.00 84.25 92 PRO A C 1
ATOM 737 O O . PRO A 1 92 ? -28.953 7.257 31.548 1.00 84.25 92 PRO A O 1
ATOM 740 N N . ALA A 1 93 ? -29.746 5.350 30.671 1.00 82.00 93 ALA A N 1
ATOM 741 C CA . ALA A 1 93 ? -30.306 5.988 29.485 1.00 82.00 93 ALA A CA 1
ATOM 742 C C . ALA A 1 93 ? -31.300 7.093 29.882 1.00 82.00 93 ALA A C 1
ATOM 744 O O . ALA A 1 93 ? -32.304 6.811 30.535 1.00 82.00 93 ALA A O 1
ATOM 745 N N . LEU A 1 94 ? -31.029 8.331 29.453 1.00 80.12 94 LEU A N 1
ATOM 746 C CA . LEU A 1 94 ? -31.886 9.490 29.728 1.00 80.12 94 LEU A CA 1
ATOM 747 C C . LEU A 1 94 ? -33.280 9.329 29.111 1.00 80.12 94 LEU A C 1
ATOM 749 O O . LEU A 1 94 ? -34.277 9.693 29.723 1.00 80.12 94 LEU A O 1
ATOM 753 N N . ILE A 1 95 ? -33.349 8.765 27.902 1.00 80.75 95 ILE A N 1
ATOM 754 C CA . ILE A 1 95 ? -34.596 8.512 27.179 1.00 80.75 95 ILE A CA 1
ATOM 755 C C . ILE A 1 95 ? -34.504 7.111 26.576 1.00 80.75 95 ILE A C 1
ATOM 757 O O . ILE A 1 95 ? -33.664 6.843 25.717 1.00 80.75 95 ILE A O 1
ATOM 761 N N . LYS A 1 96 ? -35.367 6.200 27.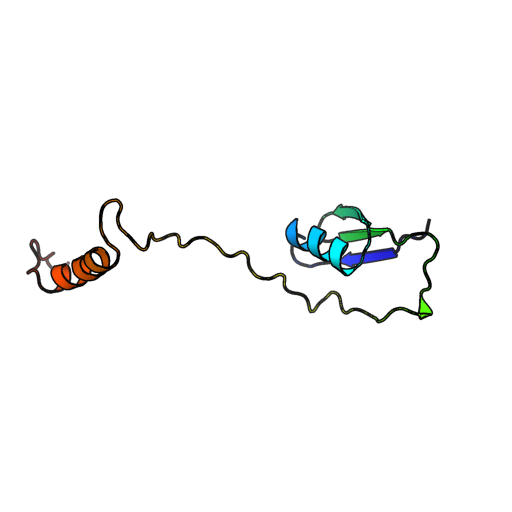036 1.00 78.19 96 LYS A N 1
ATOM 762 C CA . LYS A 1 96 ? -35.569 4.901 26.386 1.00 78.19 96 LYS A CA 1
ATOM 763 C C . LYS A 1 96 ? -36.573 5.104 25.258 1.00 78.19 96 LYS A C 1
ATOM 765 O O . LYS A 1 96 ? -37.727 5.427 25.523 1.00 78.19 96 LYS A O 1
ATOM 770 N N . LEU A 1 97 ? -36.143 4.921 24.013 1.00 79.69 97 LEU A N 1
ATOM 771 C CA . LEU A 1 97 ? -37.075 4.850 22.891 1.00 79.69 97 LEU A CA 1
ATOM 772 C C . LEU A 1 97 ? -37.957 3.606 23.077 1.00 79.69 97 LEU A C 1
ATOM 774 O O . LEU A 1 97 ? -37.445 2.501 23.278 1.00 79.69 97 LEU A O 1
ATOM 778 N N . GLY A 1 98 ? -39.277 3.801 23.073 1.00 79.50 98 GLY A N 1
ATOM 779 C CA . GLY A 1 98 ? -40.240 2.703 23.088 1.00 79.50 98 GLY A CA 1
ATOM 780 C C . GLY A 1 98 ? -40.081 1.841 21.837 1.00 79.50 98 GLY A C 1
ATOM 781 O O . GLY A 1 98 ? -39.737 2.352 20.772 1.00 79.50 98 GLY A O 1
ATOM 782 N N . ARG A 1 99 ? -40.294 0.526 21.969 1.00 75.44 99 ARG A N 1
ATOM 783 C CA . ARG A 1 99 ? -40.316 -0.379 20.810 1.00 75.44 99 ARG A CA 1
ATOM 784 C C . ARG A 1 99 ? -41.457 0.043 19.881 1.00 75.44 99 ARG A C 1
ATOM 786 O O . ARG A 1 99 ? -42.563 0.261 20.368 1.00 75.44 99 ARG A O 1
ATOM 793 N N . ASN A 1 100 ? -41.156 0.162 18.590 1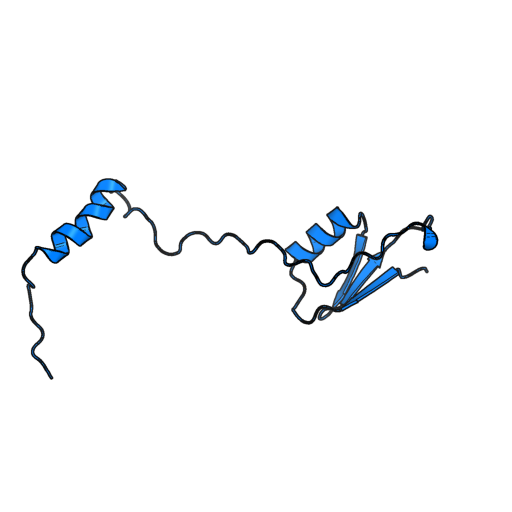.00 58.41 100 ASN A N 1
ATOM 794 C CA . ASN A 1 100 ? -42.156 0.314 17.536 1.00 58.41 100 ASN A CA 1
ATOM 795 C C . ASN A 1 100 ? -42.838 -1.022 17.246 1.00 58.41 100 ASN A C 1
ATOM 797 O O . ASN A 1 100 ? -42.114 -2.045 17.257 1.00 58.41 100 ASN A O 1
#